Protein AF-A0A7S1SIZ0-F1 (afdb_monomer)

Sequence (116 aa):
VASVLQSCLRGAKLDMAALYAREGGAPIEQLSTALAARPVEELGAAEALQGVVWTDSMRRMYTLLERCWRHAEPALLVGQTGAGKTTVCQMAAMMRGQKLHIINCNQHTETSDFLG

Solvent-accessible surface area (backbone atoms only — not comparable to full-atom values): 7448 Å² total; per-residue (Å²): 108,71,70,55,57,44,64,76,39,77,90,57,87,80,56,62,66,61,56,32,51,70,63,37,51,61,52,53,60,46,39,55,51,45,59,72,70,57,67,82,90,57,40,74,66,42,60,71,52,76,75,64,78,85,44,72,71,51,27,44,50,41,52,52,52,51,49,29,55,78,68,75,42,91,80,84,92,84,77,67,86,89,72,48,67,71,57,45,52,53,50,55,25,52,63,68,74,45,88,77,85,84,81,88,81,54,98,82,62,52,77,67,78,73,68,123

Radius of gyration: 16.23 Å; Cα contacts (8 Å, |Δi|>4): 56; chains: 1; bounding box: 29×42×43 Å

Nearest PDB structures (foldseek):
  7xw1-assembly1_A  TM=3.250E-01  e=1.592E+00  Pseudomonas aeruginosa
  2ijc-assembly2_I  TM=3.282E-01  e=1.592E+00  Pseudomonas aeruginosa PAO1
  3anw-assembly1_A  TM=2.651E-01  e=9.481E+00  Thermococcus kodakarensis

Structure (mmCIF, N/CA/C/O backbone):
data_AF-A0A7S1SIZ0-F1
#
_entry.id   AF-A0A7S1SIZ0-F1
#
loop_
_atom_site.group_PDB
_atom_site.id
_atom_site.type_symbol
_atom_site.label_atom_id
_atom_site.label_alt_id
_atom_site.label_comp_id
_atom_site.label_asym_id
_atom_site.label_entity_id
_atom_site.label_seq_id
_atom_site.pdbx_PDB_ins_code
_atom_site.Cartn_x
_atom_site.Cartn_y
_atom_site.Cartn_z
_atom_site.occupancy
_atom_site.B_iso_or_equiv
_atom_site.auth_seq_id
_atom_site.auth_comp_id
_atom_site.auth_asym_id
_atom_site.auth_atom_id
_atom_site.pdbx_PDB_model_num
ATOM 1 N N . VAL A 1 1 ? 12.025 -11.397 -5.609 1.00 54.16 1 VAL A N 1
ATOM 2 C CA . VAL A 1 1 ? 10.596 -11.127 -5.932 1.00 54.16 1 VAL A CA 1
ATOM 3 C C . VAL A 1 1 ? 10.190 -11.672 -7.302 1.00 54.16 1 VAL A C 1
ATOM 5 O O . VAL A 1 1 ? 9.207 -12.392 -7.359 1.00 54.16 1 VAL A O 1
ATOM 8 N N . ALA A 1 2 ? 10.929 -11.396 -8.390 1.00 50.53 2 ALA A N 1
ATOM 9 C CA . ALA A 1 2 ? 10.642 -12.008 -9.701 1.00 50.53 2 ALA A CA 1
ATOM 10 C C . ALA A 1 2 ? 10.707 -13.550 -9.656 1.00 50.53 2 ALA A C 1
ATOM 12 O O . ALA A 1 2 ? 9.783 -14.215 -10.103 1.00 50.53 2 ALA A O 1
ATOM 13 N N . SER A 1 3 ? 11.720 -14.103 -8.980 1.00 55.12 3 SER A N 1
ATOM 14 C CA . SER A 1 3 ? 11.866 -15.546 -8.735 1.00 55.12 3 SER A CA 1
ATOM 15 C C . SER A 1 3 ? 10.709 -16.178 -7.950 1.00 55.12 3 SER A C 1
ATOM 17 O O . SER A 1 3 ? 10.348 -17.319 -8.204 1.00 55.12 3 SER A O 1
ATOM 19 N N . VAL A 1 4 ? 10.100 -15.439 -7.017 1.00 62.91 4 VAL A N 1
ATOM 20 C CA . VAL A 1 4 ? 8.987 -15.927 -6.185 1.00 62.91 4 VAL A CA 1
ATOM 21 C C . VAL A 1 4 ? 7.696 -15.978 -6.999 1.00 62.91 4 VAL A C 1
ATOM 23 O O . VAL A 1 4 ? 7.022 -17.000 -7.016 1.00 62.91 4 VAL A O 1
ATOM 26 N N . LEU A 1 5 ? 7.394 -14.913 -7.748 1.00 56.75 5 LEU A N 1
ATOM 27 C CA . LEU A 1 5 ? 6.221 -14.871 -8.627 1.00 56.75 5 LEU A CA 1
ATOM 28 C C . LEU A 1 5 ? 6.293 -15.939 -9.725 1.00 56.75 5 LEU A C 1
ATOM 30 O O . LEU A 1 5 ? 5.292 -16.572 -10.039 1.00 56.75 5 LEU A O 1
ATOM 34 N N . GLN A 1 6 ? 7.489 -16.183 -10.257 1.00 60.22 6 GLN A N 1
ATOM 35 C CA . GLN A 1 6 ? 7.720 -17.207 -11.273 1.00 60.22 6 GLN A CA 1
ATOM 36 C C . GLN A 1 6 ? 7.681 -18.637 -10.706 1.00 60.22 6 GLN A C 1
ATOM 38 O O . GLN A 1 6 ? 7.310 -19.563 -11.420 1.00 60.22 6 GLN A O 1
ATOM 43 N N . SER A 1 7 ? 7.997 -18.816 -9.417 1.00 60.47 7 SER A N 1
ATOM 44 C CA . SER A 1 7 ? 7.839 -20.092 -8.702 1.00 60.47 7 SER A CA 1
ATOM 45 C C . SER A 1 7 ? 6.363 -20.442 -8.467 1.00 60.47 7 SER A C 1
ATOM 47 O O . SER A 1 7 ? 5.956 -21.590 -8.656 1.00 60.47 7 SER A O 1
ATOM 49 N N . CYS A 1 8 ? 5.531 -19.448 -8.132 1.00 57.69 8 CYS A N 1
ATOM 50 C CA . CYS A 1 8 ? 4.086 -19.643 -7.976 1.00 57.69 8 CYS A CA 1
ATOM 51 C C . CYS A 1 8 ? 3.370 -19.887 -9.319 1.00 57.69 8 CYS A C 1
ATOM 53 O O . CYS A 1 8 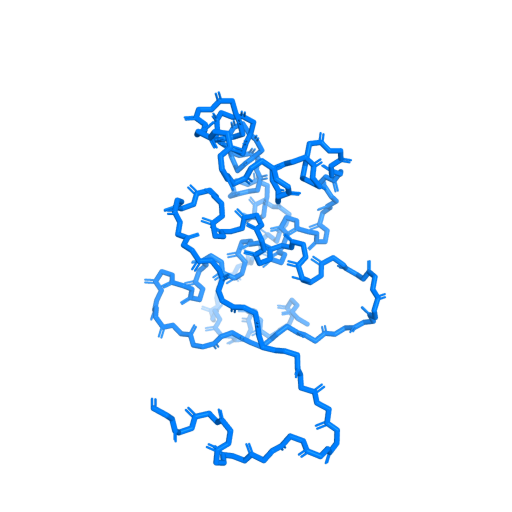? 2.374 -20.604 -9.364 1.00 57.69 8 CYS A O 1
ATOM 55 N N . LEU A 1 9 ? 3.882 -19.329 -10.421 1.00 58.44 9 LEU A N 1
ATOM 56 C CA . LEU A 1 9 ? 3.285 -19.392 -11.760 1.00 58.44 9 LEU A CA 1
ATOM 57 C C . LEU A 1 9 ? 4.073 -20.359 -12.664 1.00 58.44 9 LEU A C 1
ATOM 59 O O . LEU A 1 9 ? 4.751 -19.945 -13.607 1.00 58.44 9 LEU A O 1
ATOM 63 N N . ARG A 1 10 ? 4.011 -21.666 -12.362 1.00 47.16 10 ARG A N 1
ATOM 64 C CA . ARG A 1 10 ? 4.724 -22.717 -13.120 1.00 47.16 10 ARG A CA 1
ATOM 65 C C . ARG A 1 10 ? 4.398 -22.637 -14.620 1.00 47.16 10 ARG A C 1
ATOM 67 O O . ARG A 1 10 ? 3.261 -22.854 -15.020 1.00 47.16 10 ARG A O 1
ATOM 74 N N . GLY A 1 11 ? 5.411 -22.373 -15.448 1.00 54.59 11 GLY A N 1
ATOM 75 C CA . GLY A 1 11 ? 5.331 -22.441 -16.915 1.00 54.59 11 GLY A CA 1
ATOM 76 C C . GLY A 1 11 ? 5.062 -21.119 -17.644 1.00 54.59 11 GLY A C 1
ATOM 77 O O . GLY A 1 11 ? 5.215 -21.071 -18.863 1.00 54.59 11 GLY A O 1
ATOM 78 N N . ALA A 1 12 ? 4.740 -20.030 -16.940 1.00 54.69 12 ALA A N 1
ATOM 79 C CA . ALA A 1 12 ? 4.575 -18.716 -17.560 1.00 54.69 12 ALA A CA 1
ATOM 80 C C . ALA A 1 12 ? 5.903 -17.935 -17.551 1.00 54.69 12 ALA A C 1
ATOM 82 O O . ALA A 1 12 ? 6.490 -17.690 -16.495 1.00 54.69 12 ALA A O 1
ATOM 83 N N . LYS A 1 13 ? 6.389 -17.495 -18.722 1.00 56.72 13 LYS A N 1
ATOM 84 C CA . LYS A 1 13 ? 7.411 -16.435 -18.782 1.00 56.72 13 LYS A CA 1
ATOM 85 C C . LYS A 1 13 ? 6.733 -15.121 -18.387 1.00 56.72 13 LYS A C 1
ATOM 87 O O . LYS A 1 13 ? 6.044 -14.519 -19.205 1.00 56.72 13 LYS A O 1
ATOM 92 N N . LEU A 1 14 ? 6.887 -14.700 -17.131 1.00 60.25 14 LEU A N 1
ATOM 93 C CA . LEU A 1 14 ? 6.392 -13.400 -16.684 1.00 60.25 14 LEU A CA 1
ATOM 94 C C . LEU A 1 14 ? 7.295 -12.288 -17.206 1.00 60.25 14 LEU A C 1
ATOM 96 O O . LEU A 1 14 ? 8.390 -12.067 -16.689 1.00 60.25 14 LEU A O 1
ATOM 100 N N . ASP A 1 15 ? 6.799 -11.550 -18.191 1.00 70.88 15 ASP A N 1
ATOM 101 C CA . ASP A 1 15 ? 7.327 -10.229 -18.496 1.00 70.88 15 ASP A CA 1
ATOM 102 C C . ASP A 1 15 ? 6.770 -9.229 -17.477 1.00 70.88 15 ASP A C 1
ATOM 104 O O . ASP A 1 15 ? 5.632 -8.767 -17.560 1.00 70.88 15 ASP A O 1
ATOM 108 N N . MET A 1 16 ? 7.586 -8.935 -16.470 1.00 65.31 16 MET A N 1
ATOM 109 C CA . MET A 1 16 ? 7.231 -8.034 -15.375 1.00 65.31 16 MET A CA 1
ATOM 110 C C . MET A 1 16 ? 7.054 -6.594 -15.856 1.00 65.31 16 MET A C 1
ATOM 112 O O . MET A 1 16 ? 6.213 -5.878 -15.316 1.00 65.31 16 MET A O 1
ATOM 116 N N . ALA A 1 17 ? 7.815 -6.175 -16.871 1.00 67.12 17 ALA A N 1
ATOM 117 C CA . ALA A 1 17 ? 7.687 -4.839 -17.435 1.00 67.12 17 ALA A CA 1
ATOM 118 C C . ALA A 1 17 ? 6.346 -4.711 -18.164 1.00 67.12 17 ALA A C 1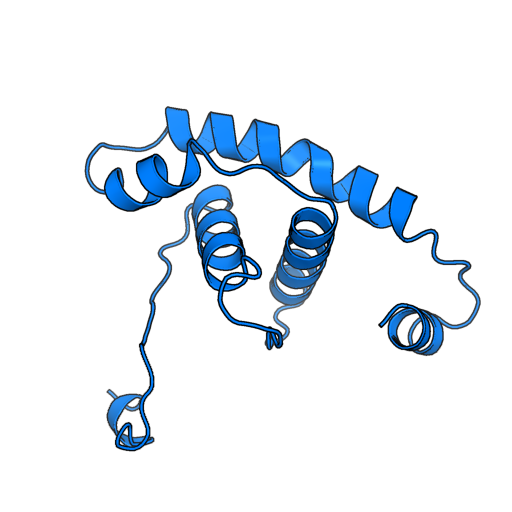
ATOM 120 O O . ALA A 1 17 ? 5.600 -3.771 -17.900 1.00 67.12 17 ALA A O 1
ATOM 121 N N . ALA A 1 18 ? 5.975 -5.699 -18.982 1.00 67.75 18 ALA A N 1
ATOM 122 C CA . ALA A 1 18 ? 4.675 -5.716 -19.652 1.00 67.75 18 ALA A CA 1
ATOM 123 C C . ALA A 1 18 ? 3.497 -5.846 -18.668 1.00 67.75 18 ALA A C 1
ATOM 125 O O . ALA A 1 18 ? 2.473 -5.181 -18.841 1.00 67.75 18 ALA A O 1
ATOM 126 N N . LEU A 1 19 ? 3.639 -6.666 -17.619 1.00 67.31 19 LEU A N 1
ATOM 127 C CA . LEU A 1 19 ? 2.616 -6.854 -16.587 1.00 67.31 19 LEU A CA 1
ATOM 128 C C . LEU A 1 19 ? 2.298 -5.538 -15.865 1.00 67.31 19 LEU A C 1
ATOM 130 O O . LEU A 1 19 ? 1.136 -5.152 -15.753 1.00 67.31 19 LEU A O 1
ATOM 134 N N . TYR A 1 20 ? 3.339 -4.841 -15.406 1.00 69.88 20 TYR A N 1
ATOM 135 C CA . TYR A 1 20 ? 3.187 -3.597 -14.656 1.00 69.88 20 TYR A CA 1
ATOM 136 C C . TYR A 1 20 ? 2.924 -2.385 -15.553 1.00 69.88 20 TYR A C 1
ATOM 138 O O . TYR A 1 20 ? 2.294 -1.435 -15.100 1.00 69.88 20 TYR A O 1
ATOM 146 N N . ALA A 1 21 ? 3.328 -2.407 -16.826 1.00 65.56 21 ALA A N 1
ATOM 147 C CA . ALA A 1 21 ? 2.985 -1.352 -17.779 1.00 65.56 21 ALA A CA 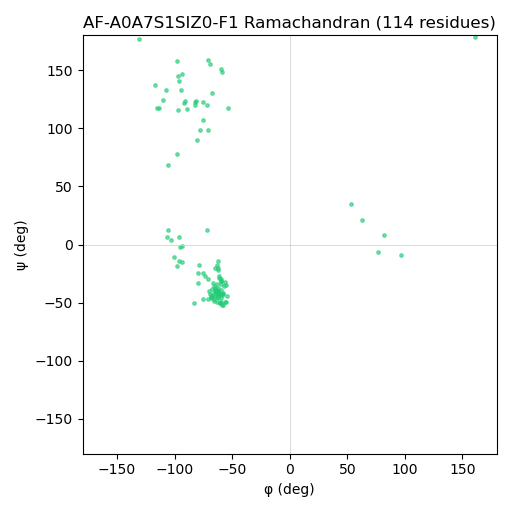1
ATOM 148 C C . ALA A 1 21 ? 1.490 -1.363 -18.139 1.00 65.56 21 ALA A C 1
ATOM 150 O O . ALA A 1 21 ? 0.866 -0.302 -18.169 1.00 65.56 21 ALA A O 1
ATOM 151 N N . ARG A 1 22 ? 0.892 -2.547 -18.358 1.00 58.00 22 ARG A N 1
ATOM 152 C CA . ARG A 1 22 ? -0.537 -2.670 -18.709 1.00 58.00 22 ARG A CA 1
ATOM 153 C C . ARG A 1 22 ? -1.468 -2.267 -17.569 1.00 58.00 22 ARG A C 1
ATOM 155 O O . ARG A 1 22 ? -2.493 -1.648 -17.826 1.00 58.00 22 ARG A O 1
ATOM 162 N N . GLU A 1 23 ? -1.116 -2.602 -16.329 1.00 58.59 23 GLU A N 1
ATOM 163 C CA . GLU A 1 23 ? -1.931 -2.262 -15.153 1.00 58.59 23 GLU A CA 1
ATOM 164 C C . GLU A 1 23 ? -1.514 -0.941 -14.487 1.00 58.59 23 GLU A C 1
ATOM 166 O O . GLU A 1 23 ? -2.278 -0.408 -13.694 1.00 58.59 23 GLU A O 1
ATOM 171 N N . GLY A 1 24 ? -0.333 -0.393 -14.795 1.00 53.59 24 GLY A N 1
ATOM 172 C CA . GLY A 1 24 ? 0.233 0.774 -14.109 1.00 53.59 24 GLY A CA 1
ATOM 173 C C . GLY A 1 24 ? 0.077 2.118 -14.825 1.00 53.59 24 GLY A C 1
ATOM 174 O O . GLY A 1 24 ? 0.380 3.139 -14.214 1.00 53.59 24 GLY A O 1
ATOM 175 N N . GLY A 1 25 ? -0.356 2.160 -16.092 1.00 58.00 25 GLY A N 1
ATOM 176 C CA . GLY A 1 25 ? -0.637 3.409 -16.828 1.00 58.00 25 GLY A CA 1
ATOM 177 C C . GLY A 1 25 ? -2.028 3.994 -16.552 1.00 58.00 25 GLY A C 1
ATOM 178 O O . GLY A 1 25 ? -2.144 5.156 -16.172 1.00 58.00 25 GLY A O 1
ATOM 179 N N . ALA A 1 26 ? -3.069 3.163 -16.664 1.00 62.06 26 ALA A N 1
ATOM 180 C CA . ALA A 1 26 ? -4.465 3.540 -16.409 1.00 62.06 26 ALA A CA 1
ATOM 181 C C . ALA A 1 26 ? -4.727 4.154 -15.011 1.00 62.06 26 ALA A C 1
ATOM 183 O O . ALA A 1 26 ? -5.531 5.084 -14.914 1.00 62.06 26 ALA A O 1
ATOM 184 N N . PRO A 1 27 ? -4.033 3.726 -13.937 1.00 65.19 27 PRO A N 1
ATOM 185 C CA . PRO A 1 27 ? -4.191 4.316 -12.617 1.00 65.19 27 PRO A CA 1
ATOM 186 C C . PRO A 1 27 ? -3.872 5.804 -12.511 1.00 65.19 27 PRO A C 1
ATOM 188 O O . PRO A 1 27 ? -4.468 6.474 -11.680 1.00 65.19 27 PRO A O 1
ATOM 191 N N . ILE A 1 28 ? -2.962 6.342 -13.331 1.00 64.56 28 ILE A N 1
ATOM 192 C CA . ILE A 1 28 ? -2.570 7.762 -13.267 1.00 64.56 28 ILE A CA 1
ATOM 193 C C . ILE A 1 28 ? -3.696 8.656 -13.778 1.00 64.56 28 ILE A C 1
ATOM 195 O O . ILE A 1 28 ? -4.054 9.638 -13.131 1.00 64.56 28 ILE A O 1
ATOM 199 N N . GLU A 1 29 ? -4.276 8.303 -14.923 1.00 68.94 29 GLU A N 1
ATOM 200 C CA . GLU A 1 29 ? -5.413 9.036 -15.484 1.00 68.94 29 GLU A CA 1
ATOM 201 C C . GLU A 1 29 ? -6.616 8.941 -14.545 1.00 68.94 29 GLU A C 1
ATOM 203 O O . GLU A 1 29 ? -7.246 9.951 -14.231 1.00 68.94 29 GLU A O 1
ATOM 208 N N . GLN A 1 30 ? -6.870 7.752 -13.997 1.00 71.62 30 GLN A N 1
ATOM 209 C CA . GLN A 1 30 ? -7.911 7.545 -12.995 1.00 71.62 30 GLN A CA 1
ATOM 210 C C . GLN A 1 30 ? -7.650 8.329 -11.708 1.00 71.62 30 GLN A C 1
ATOM 212 O O . GLN A 1 30 ? -8.590 8.888 -11.156 1.00 71.62 30 GLN A O 1
ATOM 217 N N . LEU A 1 31 ? -6.400 8.422 -11.246 1.00 71.69 31 LEU A N 1
ATOM 218 C CA . LEU A 1 31 ? -6.028 9.217 -10.079 1.00 71.69 31 LEU A CA 1
ATOM 219 C C . LEU A 1 31 ? -6.254 10.706 -10.352 1.00 71.69 31 LEU A C 1
ATOM 221 O O . LEU A 1 31 ? -6.889 11.363 -9.540 1.00 71.69 31 LEU A O 1
ATOM 225 N N . SER A 1 32 ? -5.810 11.232 -11.499 1.00 69.19 32 SER A N 1
ATOM 226 C CA . SER A 1 32 ? -6.061 12.633 -11.880 1.00 69.19 32 SER A CA 1
ATOM 227 C C . SER A 1 32 ? -7.557 12.950 -11.970 1.00 69.19 32 SER A C 1
ATOM 229 O O . SER A 1 32 ? -8.009 13.981 -11.477 1.00 69.19 32 SER A O 1
ATOM 231 N N . THR A 1 33 ? -8.343 12.012 -12.502 1.00 73.56 33 THR A N 1
ATOM 232 C CA . THR A 1 33 ? -9.803 12.122 -12.581 1.00 73.56 33 THR A CA 1
ATOM 233 C C . THR A 1 33 ? -10.439 12.066 -11.191 1.00 73.56 33 THR A C 1
ATOM 235 O O . THR A 1 33 ? -11.291 12.887 -10.867 1.00 73.56 33 THR A O 1
ATOM 238 N N . ALA A 1 34 ? -10.003 11.135 -10.339 1.00 70.88 34 ALA A N 1
ATOM 239 C CA . ALA A 1 34 ? -10.482 10.991 -8.968 1.00 70.88 34 ALA A CA 1
ATOM 240 C C . ALA A 1 34 ? -10.123 12.210 -8.102 1.00 70.88 34 ALA A C 1
ATOM 242 O O . ALA A 1 34 ? -10.940 12.646 -7.297 1.00 70.88 34 ALA A O 1
ATOM 243 N N . LEU A 1 35 ? -8.935 12.788 -8.302 1.00 70.06 35 LEU A N 1
ATOM 244 C CA . LEU A 1 35 ? -8.484 14.030 -7.671 1.00 70.06 35 LEU A CA 1
ATOM 245 C C . LEU A 1 35 ? -9.364 15.220 -8.072 1.00 70.06 35 LEU A C 1
ATOM 247 O O . LEU A 1 35 ? -9.695 16.038 -7.220 1.00 70.06 35 LEU A O 1
ATOM 251 N N . ALA A 1 36 ? -9.769 15.302 -9.341 1.00 69.62 36 ALA A N 1
ATOM 252 C CA . ALA A 1 36 ? -10.627 16.376 -9.843 1.00 69.62 36 ALA A CA 1
ATOM 253 C C . ALA A 1 36 ? -12.104 16.240 -9.421 1.00 69.62 36 ALA A C 1
ATOM 255 O O . ALA A 1 36 ? -12.825 17.233 -9.384 1.00 69.62 36 ALA A O 1
ATOM 256 N N . ALA A 1 37 ? -12.565 15.024 -9.115 1.00 68.44 37 ALA A N 1
ATOM 257 C CA . ALA A 1 37 ? -13.977 14.725 -8.872 1.00 68.44 37 ALA A CA 1
ATOM 258 C C . ALA A 1 37 ? -14.407 14.739 -7.389 1.00 68.44 37 ALA A C 1
ATOM 260 O O . ALA A 1 37 ? -15.582 14.487 -7.112 1.00 68.44 37 ALA A O 1
ATOM 261 N N . ARG A 1 38 ? -13.502 14.976 -6.422 1.00 63.31 38 ARG A N 1
ATOM 262 C CA . ARG A 1 38 ? -13.815 14.815 -4.986 1.00 63.31 38 ARG A CA 1
ATOM 263 C C . ARG A 1 38 ? -14.196 16.106 -4.241 1.00 63.31 38 ARG A C 1
ATOM 265 O O . ARG A 1 38 ? -13.648 17.168 -4.527 1.00 63.31 38 ARG A O 1
ATOM 272 N N . PRO A 1 39 ? -15.126 16.010 -3.263 1.00 55.69 39 PRO A N 1
ATOM 273 C CA . PRO A 1 39 ? -15.546 17.132 -2.427 1.00 55.69 39 PRO A CA 1
ATOM 274 C C . PRO A 1 39 ? -14.443 17.590 -1.457 1.00 55.69 39 PRO A C 1
ATOM 276 O O . PRO A 1 39 ? -13.560 16.825 -1.070 1.00 55.69 39 PRO A O 1
ATOM 279 N N . VAL A 1 40 ? -14.534 18.858 -1.050 1.00 53.53 40 VAL A N 1
ATOM 280 C CA . VAL A 1 40 ? -13.489 19.653 -0.372 1.00 53.53 40 VAL A CA 1
ATOM 281 C C . VAL A 1 40 ? -13.054 19.110 1.002 1.00 53.53 40 VAL A C 1
ATOM 283 O O . VAL A 1 40 ? -12.005 19.480 1.514 1.00 53.53 40 VAL A O 1
ATOM 286 N N . GLU A 1 41 ? -13.798 18.182 1.598 1.00 54.75 41 GLU A N 1
ATOM 287 C CA . GLU A 1 41 ? -13.516 17.645 2.940 1.00 54.75 41 GLU A CA 1
ATOM 288 C C . GLU A 1 41 ? -12.399 16.584 2.973 1.00 54.75 41 GLU A C 1
ATOM 290 O O . GLU A 1 41 ? -11.807 16.350 4.025 1.00 54.75 41 GLU A O 1
ATOM 295 N N . GLU A 1 42 ? -12.044 15.981 1.833 1.00 56.16 42 GLU A N 1
ATOM 296 C CA . GLU A 1 42 ? -10.927 15.021 1.717 1.00 56.16 42 GLU A CA 1
ATOM 297 C C . GLU A 1 42 ? -9.690 15.609 1.007 1.00 56.16 42 GLU A C 1
ATOM 299 O O . GLU A 1 42 ? -8.753 14.881 0.653 1.00 56.16 42 GLU A O 1
ATOM 304 N N . LEU A 1 43 ? -9.659 16.934 0.814 1.00 55.66 43 LEU A N 1
ATOM 305 C CA . LEU A 1 43 ? -8.643 17.616 0.007 1.00 55.66 43 LEU A CA 1
ATOM 306 C C . LEU A 1 43 ? -7.210 17.412 0.521 1.00 55.66 43 LEU A C 1
ATOM 308 O O . LEU A 1 43 ? -6.296 17.308 -0.285 1.00 55.66 43 LEU A O 1
ATOM 31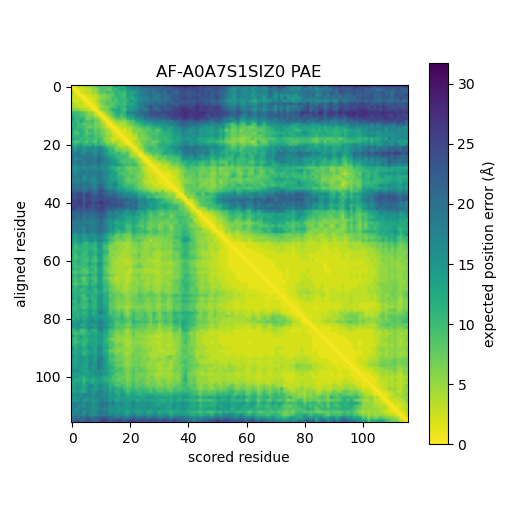2 N N . GLY A 1 44 ? -6.994 17.262 1.831 1.00 62.56 44 GLY A N 1
ATOM 313 C CA . GLY A 1 44 ? -5.635 17.150 2.383 1.00 62.56 44 GLY A CA 1
ATOM 314 C C . GLY A 1 44 ? -4.860 15.913 1.900 1.00 62.56 44 GLY A C 1
ATOM 315 O O . GLY A 1 44 ? -3.648 15.972 1.695 1.00 62.56 44 GLY A O 1
ATOM 316 N N . ALA A 1 45 ? -5.545 14.788 1.666 1.00 63.09 45 ALA A N 1
ATOM 317 C CA . ALA A 1 45 ? -4.919 13.603 1.071 1.00 63.09 45 ALA A CA 1
ATOM 318 C C . ALA A 1 45 ? -4.785 13.739 -0.454 1.00 63.09 45 ALA A C 1
ATOM 320 O O . ALA A 1 45 ? -3.815 13.253 -1.034 1.00 63.09 45 ALA A O 1
ATOM 321 N N . ALA A 1 46 ? -5.742 14.418 -1.091 1.00 64.75 46 ALA A N 1
ATOM 322 C CA . ALA A 1 46 ? -5.728 14.710 -2.517 1.00 64.75 46 ALA A CA 1
ATOM 323 C C . ALA A 1 46 ? -4.537 15.607 -2.901 1.00 64.75 46 ALA A C 1
ATOM 325 O O . ALA A 1 46 ? -3.767 15.267 -3.796 1.00 64.75 46 ALA A O 1
ATOM 326 N N . GLU A 1 47 ? -4.330 16.705 -2.178 1.00 67.94 47 GLU A N 1
ATOM 327 C CA . GLU A 1 47 ? -3.225 17.653 -2.365 1.00 67.94 47 GLU A CA 1
ATOM 328 C C . GLU A 1 47 ? -1.861 16.971 -2.228 1.00 67.94 47 GLU A C 1
ATOM 330 O O . GLU A 1 47 ? -0.978 17.166 -3.064 1.00 67.94 47 GLU A O 1
ATOM 335 N N . ALA A 1 48 ? -1.706 16.087 -1.236 1.00 67.56 48 ALA A N 1
ATOM 336 C CA . ALA A 1 48 ? -0.482 15.310 -1.048 1.00 67.56 48 ALA A CA 1
ATOM 337 C C . ALA A 1 48 ? -0.170 14.370 -2.232 1.00 67.56 48 ALA A C 1
ATOM 339 O O . ALA A 1 48 ? 0.982 13.975 -2.421 1.00 67.56 48 ALA A O 1
ATOM 340 N N . LEU A 1 49 ? -1.180 14.013 -3.033 1.00 73.62 49 LEU A N 1
ATOM 341 C CA . LEU A 1 49 ? -1.055 13.118 -4.183 1.00 73.62 49 LEU A CA 1
ATOM 342 C C . LEU A 1 49 ? -0.936 13.852 -5.530 1.00 73.62 49 LEU A C 1
ATOM 344 O O . LEU A 1 49 ? -0.426 13.255 -6.480 1.00 73.62 49 LEU A O 1
ATOM 348 N N . GLN A 1 50 ? -1.318 15.134 -5.620 1.00 69.50 50 GLN A N 1
ATOM 349 C CA . GLN A 1 50 ? -1.254 15.933 -6.860 1.00 69.50 50 GLN A CA 1
ATOM 350 C C . GLN A 1 50 ? 0.172 16.116 -7.416 1.00 69.50 50 GLN A C 1
ATOM 352 O O . GLN A 1 50 ? 0.333 16.387 -8.603 1.00 69.50 50 GLN A O 1
ATOM 357 N N . GLY A 1 51 ? 1.208 15.933 -6.592 1.00 71.81 51 GLY A N 1
ATOM 358 C CA . GLY A 1 51 ? 2.617 16.044 -6.994 1.00 71.81 51 GLY A CA 1
ATOM 359 C C . GLY A 1 51 ? 3.372 14.718 -7.109 1.00 71.81 51 GLY A C 1
ATOM 360 O O . GLY A 1 51 ? 4.594 14.729 -7.266 1.00 71.81 51 GLY A O 1
ATOM 361 N N . VAL A 1 52 ? 2.705 13.566 -6.974 1.00 76.25 52 VAL A N 1
ATOM 362 C CA . VAL A 1 52 ? 3.429 12.292 -6.878 1.00 76.25 52 VAL A CA 1
ATOM 363 C C . VAL A 1 52 ? 3.848 11.764 -8.248 1.00 76.25 52 VAL A C 1
ATOM 365 O O . VAL A 1 52 ? 3.027 11.485 -9.119 1.00 76.25 52 VAL A O 1
ATOM 368 N N . VAL A 1 53 ? 5.154 11.538 -8.407 1.00 78.44 53 VAL A N 1
ATOM 369 C CA . VAL A 1 53 ? 5.735 10.903 -9.594 1.00 78.44 53 VAL A CA 1
ATOM 370 C C . VAL A 1 53 ? 5.627 9.380 -9.495 1.00 78.44 53 VAL A C 1
ATOM 372 O O . VAL A 1 53 ? 6.168 8.751 -8.585 1.00 78.44 53 VAL A O 1
ATOM 375 N N . TRP A 1 54 ? 4.977 8.770 -10.485 1.00 76.75 54 TRP A N 1
ATOM 376 C CA . TRP A 1 54 ? 4.813 7.320 -10.581 1.00 76.75 54 TRP A CA 1
ATOM 377 C C . TRP A 1 54 ? 6.065 6.646 -11.140 1.00 76.75 54 TRP A C 1
ATOM 379 O O . TRP A 1 54 ? 6.208 6.447 -12.350 1.00 76.75 54 TRP A O 1
ATOM 389 N N . THR A 1 55 ? 6.963 6.264 -10.237 1.00 83.19 55 THR A N 1
ATOM 390 C CA . THR A 1 55 ? 8.130 5.436 -10.568 1.00 83.19 55 THR A CA 1
ATOM 391 C C . THR A 1 55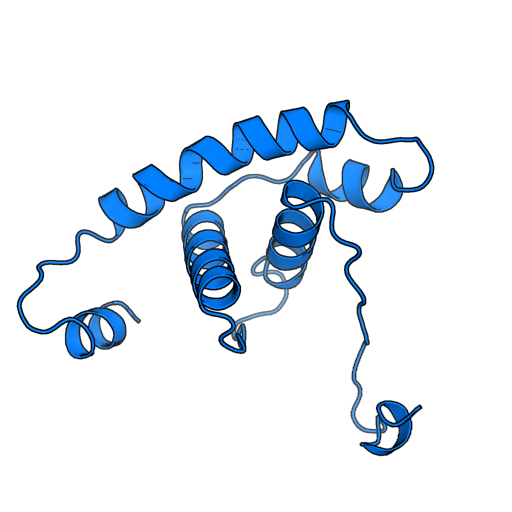 ? 7.719 3.996 -10.890 1.00 83.19 55 THR A C 1
ATOM 393 O O . THR A 1 55 ? 6.671 3.520 -10.444 1.00 83.19 55 THR A O 1
ATOM 396 N N . ASP A 1 56 ? 8.568 3.258 -11.605 1.00 80.19 56 ASP A N 1
ATOM 397 C CA . ASP A 1 56 ? 8.326 1.838 -11.914 1.00 80.19 56 ASP A CA 1
ATOM 398 C C . ASP A 1 56 ? 8.143 0.986 -10.651 1.00 80.19 56 ASP A C 1
ATOM 400 O O . ASP A 1 56 ? 7.301 0.086 -10.600 1.00 80.19 56 ASP A O 1
ATOM 404 N N . SER A 1 57 ? 8.880 1.317 -9.590 1.00 83.00 57 SER A N 1
ATOM 405 C CA . SER A 1 57 ? 8.739 0.691 -8.275 1.00 83.00 57 SER A CA 1
ATOM 406 C C . SER A 1 57 ? 7.348 0.914 -7.678 1.00 83.00 57 SER A C 1
ATOM 408 O O . SER A 1 57 ? 6.760 -0.018 -7.127 1.00 83.00 57 SER A O 1
ATOM 410 N N . MET A 1 58 ? 6.800 2.125 -7.815 1.00 82.88 58 MET A N 1
ATOM 411 C CA . MET A 1 58 ? 5.453 2.465 -7.350 1.00 82.88 58 MET A CA 1
ATOM 412 C C . MET A 1 58 ? 4.376 1.759 -8.171 1.00 82.88 58 MET A C 1
ATOM 414 O O . MET A 1 58 ? 3.474 1.169 -7.582 1.00 82.88 58 MET A O 1
ATOM 418 N N . ARG A 1 59 ? 4.513 1.734 -9.506 1.00 81.56 59 ARG A N 1
ATOM 419 C CA . ARG A 1 59 ? 3.601 1.000 -10.407 1.00 81.56 59 ARG A CA 1
ATOM 420 C C . ARG A 1 59 ? 3.522 -0.468 -10.018 1.00 81.56 59 ARG A C 1
ATOM 422 O O . ARG A 1 59 ? 2.441 -0.999 -9.793 1.00 81.56 59 ARG A O 1
ATOM 429 N N . ARG A 1 60 ? 4.682 -1.099 -9.833 1.00 84.75 60 ARG A N 1
ATOM 430 C CA . ARG A 1 60 ? 4.779 -2.480 -9.359 1.00 84.75 60 ARG A CA 1
ATOM 431 C C . ARG A 1 60 ? 4.075 -2.692 -8.019 1.00 84.75 60 ARG A C 1
ATOM 433 O O . ARG A 1 60 ? 3.341 -3.666 -7.868 1.00 84.75 60 ARG A O 1
ATOM 440 N N . MET A 1 61 ? 4.347 -1.833 -7.039 1.00 87.06 61 MET A N 1
ATOM 441 C CA . MET A 1 61 ? 3.792 -1.969 -5.691 1.00 87.06 61 MET A CA 1
ATOM 442 C C . MET A 1 61 ? 2.270 -1.806 -5.702 1.00 87.06 61 MET A C 1
ATOM 444 O O . MET A 1 61 ? 1.574 -2.624 -5.108 1.00 87.06 61 MET A O 1
ATOM 448 N N . TYR A 1 62 ? 1.772 -0.811 -6.441 1.00 86.69 62 TYR A N 1
ATOM 449 C CA . TYR A 1 62 ? 0.348 -0.574 -6.646 1.00 86.69 62 TYR A CA 1
ATOM 450 C C . TYR A 1 62 ? -0.328 -1.791 -7.278 1.00 86.69 62 TYR A C 1
ATOM 452 O O . TYR A 1 62 ? -1.287 -2.306 -6.718 1.00 86.69 62 TYR A O 1
ATOM 460 N N . THR A 1 63 ? 0.203 -2.305 -8.392 1.00 84.94 63 THR A N 1
ATOM 461 C CA . THR A 1 63 ? -0.370 -3.472 -9.078 1.00 84.94 63 THR A CA 1
ATOM 462 C C . THR A 1 63 ? -0.454 -4.697 -8.168 1.00 84.94 63 THR A C 1
ATOM 464 O O . THR A 1 63 ? -1.447 -5.417 -8.185 1.00 84.94 63 THR A O 1
ATOM 467 N N . LEU A 1 64 ? 0.577 -4.954 -7.359 1.00 87.19 64 LEU A N 1
ATOM 468 C CA . LEU A 1 64 ? 0.557 -6.079 -6.423 1.00 87.19 64 LEU A CA 1
ATOM 469 C C . LEU A 1 64 ? -0.472 -5.872 -5.307 1.00 87.19 64 LEU A C 1
ATOM 471 O O . LEU A 1 64 ? -1.227 -6.793 -5.008 1.00 87.19 64 LEU A O 1
ATOM 475 N N . LEU A 1 65 ? -0.532 -4.669 -4.733 1.00 89.00 65 LEU A N 1
ATOM 476 C CA . LEU A 1 65 ? -1.510 -4.324 -3.701 1.00 89.00 65 LEU A CA 1
ATOM 477 C C . LEU A 1 65 ? -2.948 -4.454 -4.223 1.00 89.00 65 LEU A C 1
ATOM 479 O O . LEU A 1 65 ? -3.816 -4.998 -3.546 1.00 89.00 65 LEU A O 1
ATOM 483 N N . GLU A 1 66 ? -3.181 -3.987 -5.445 1.00 86.06 66 GLU A N 1
ATOM 484 C CA . GLU A 1 66 ? -4.472 -4.024 -6.122 1.00 86.06 66 GLU A CA 1
ATOM 485 C C . GLU A 1 66 ? -4.939 -5.464 -6.378 1.00 86.06 66 GLU A C 1
ATOM 487 O O . GLU A 1 66 ? -6.100 -5.789 -6.124 1.00 86.06 66 GLU A O 1
ATOM 492 N N . ARG A 1 67 ? -4.021 -6.360 -6.755 1.00 85.44 67 ARG A N 1
ATOM 493 C CA . ARG A 1 67 ? -4.308 -7.795 -6.881 1.00 85.44 67 ARG A CA 1
ATOM 494 C C . ARG A 1 67 ? -4.634 -8.449 -5.549 1.00 85.44 67 ARG A C 1
ATOM 496 O O . ARG A 1 67 ? -5.647 -9.138 -5.473 1.00 85.44 67 ARG A O 1
ATOM 503 N N . CYS A 1 68 ? -3.825 -8.222 -4.512 1.00 89.31 68 CYS A N 1
ATOM 504 C CA . CYS A 1 68 ? -4.124 -8.740 -3.174 1.00 89.31 68 CYS A CA 1
ATOM 505 C C . CYS A 1 68 ? -5.524 -8.297 -2.739 1.00 89.31 68 CYS A C 1
ATOM 507 O O . CYS A 1 68 ? -6.336 -9.116 -2.322 1.00 89.31 68 CYS A O 1
ATOM 509 N N . TRP A 1 69 ? -5.857 -7.023 -2.963 1.00 87.75 69 TRP A N 1
ATOM 510 C CA . TRP A 1 69 ? -7.191 -6.508 -2.691 1.00 87.75 69 TRP A CA 1
ATOM 511 C C . TRP A 1 69 ? -8.290 -7.225 -3.496 1.00 87.75 69 TRP A C 1
ATOM 513 O O . TRP A 1 69 ? -9.285 -7.653 -2.910 1.00 87.75 69 TRP A O 1
ATOM 523 N N . ARG A 1 70 ? -8.136 -7.387 -4.822 1.00 86.81 70 ARG A N 1
ATOM 524 C CA . ARG A 1 70 ? -9.112 -8.102 -5.679 1.00 86.81 70 ARG A CA 1
ATOM 525 C C . ARG A 1 70 ? -9.375 -9.535 -5.208 1.00 86.81 70 ARG A C 1
ATOM 527 O O . ARG A 1 70 ? -10.485 -10.029 -5.384 1.00 86.81 70 ARG A O 1
ATOM 534 N N . HIS A 1 71 ? -8.369 -10.181 -4.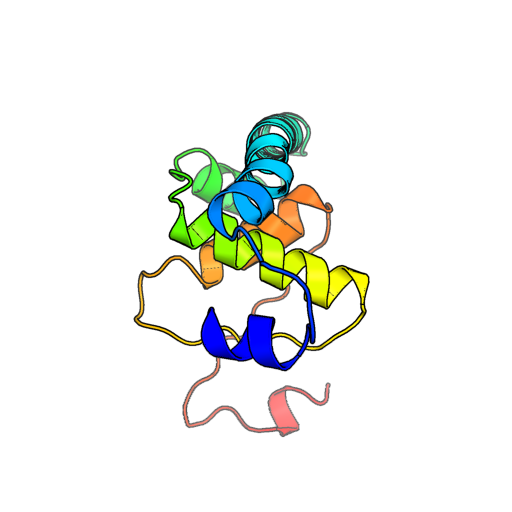629 1.00 90.06 71 HIS A N 1
ATOM 535 C CA . HIS A 1 71 ? -8.449 -11.553 -4.129 1.00 90.06 71 HIS A CA 1
ATOM 536 C C . HIS A 1 71 ? -8.754 -11.649 -2.628 1.00 90.06 71 HIS A C 1
ATOM 538 O O . HIS A 1 71 ? -8.763 -12.752 -2.090 1.00 90.06 71 HIS A O 1
ATOM 544 N N . ALA A 1 72 ? -9.036 -10.524 -1.960 1.00 91.44 72 ALA A N 1
ATOM 545 C CA . ALA A 1 72 ? -9.234 -10.455 -0.511 1.00 91.44 72 ALA A CA 1
ATOM 546 C C . ALA A 1 72 ? -8.065 -11.069 0.293 1.00 91.44 72 ALA A C 1
ATOM 548 O O . ALA A 1 72 ? -8.257 -11.655 1.358 1.00 91.44 72 ALA A O 1
ATOM 549 N N . GLU A 1 73 ? -6.843 -10.921 -0.218 1.00 92.75 73 GLU A N 1
ATOM 550 C CA . GLU A 1 73 ? -5.615 -11.387 0.418 1.00 92.75 73 GLU A CA 1
ATOM 551 C C . GLU A 1 73 ? -4.972 -10.264 1.251 1.00 92.75 73 GLU A C 1
ATOM 553 O O . GLU A 1 73 ? -4.814 -9.139 0.759 1.00 92.75 73 GLU A O 1
ATOM 558 N N . PRO A 1 74 ? -4.550 -10.535 2.500 1.00 89.75 74 PRO A N 1
ATOM 559 C CA . PRO A 1 74 ? -3.835 -9.555 3.307 1.00 89.75 74 PRO A CA 1
ATOM 560 C C . PRO A 1 74 ? -2.453 -9.260 2.708 1.00 89.75 74 PRO A C 1
ATOM 562 O O . PRO A 1 74 ? -1.673 -10.169 2.421 1.00 89.75 74 PRO A O 1
ATOM 565 N N . ALA A 1 75 ? -2.126 -7.976 2.551 1.00 91.50 75 ALA A N 1
ATOM 566 C CA . ALA A 1 75 ? -0.860 -7.525 1.980 1.00 91.50 75 ALA A CA 1
ATOM 567 C C . ALA A 1 75 ? 0.066 -6.926 3.050 1.00 91.50 75 ALA A C 1
ATOM 569 O O . ALA A 1 75 ? -0.342 -6.063 3.826 1.00 91.50 75 ALA A O 1
ATOM 570 N N . LEU A 1 76 ? 1.341 -7.330 3.040 1.00 93.06 76 LEU A N 1
ATOM 571 C CA . LEU A 1 76 ? 2.400 -6.746 3.867 1.00 93.06 76 LEU A CA 1
ATOM 572 C C . LEU A 1 76 ? 3.448 -6.071 2.974 1.00 93.06 76 LEU A C 1
ATOM 574 O O . LEU A 1 76 ? 4.125 -6.728 2.181 1.00 93.06 76 LEU A O 1
ATOM 578 N N . LEU A 1 77 ? 3.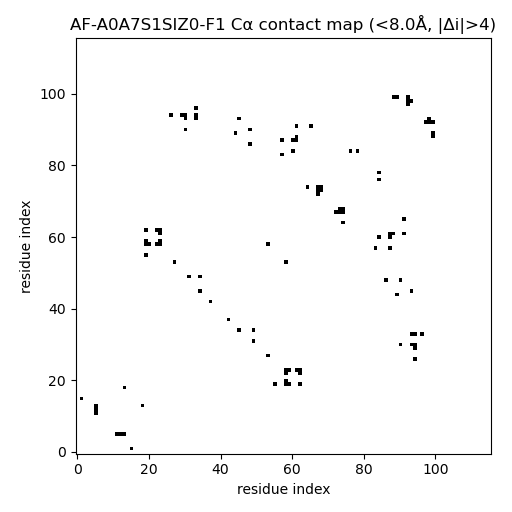609 -4.754 3.120 1.00 90.62 77 LEU A N 1
ATOM 579 C CA . LEU A 1 77 ? 4.593 -3.974 2.367 1.00 90.62 77 LEU A CA 1
ATOM 580 C C . LEU A 1 77 ? 5.870 -3.776 3.197 1.00 90.62 77 LEU A C 1
ATOM 582 O O . LEU A 1 77 ? 5.856 -3.082 4.211 1.00 90.62 77 LEU A O 1
ATOM 586 N N . VAL A 1 78 ? 6.997 -4.326 2.735 1.00 91.31 78 VAL A N 1
ATOM 587 C CA . VAL A 1 78 ? 8.302 -4.245 3.422 1.00 91.31 78 VAL A CA 1
ATOM 588 C C . VAL A 1 78 ? 9.319 -3.484 2.568 1.00 91.31 78 VAL A C 1
ATOM 590 O O . VAL A 1 78 ? 9.402 -3.681 1.358 1.00 91.31 78 VAL A O 1
ATOM 593 N N . GLY A 1 79 ? 10.101 -2.599 3.190 1.00 89.75 79 GLY A N 1
ATOM 594 C CA . GLY A 1 79 ? 11.182 -1.846 2.539 1.00 89.75 79 GLY A CA 1
ATOM 595 C C . GLY A 1 79 ? 11.592 -0.607 3.338 1.00 89.75 79 GLY A C 1
ATOM 596 O O . GLY A 1 79 ? 10.958 -0.295 4.346 1.00 89.75 79 GLY A O 1
ATOM 597 N N . GLN A 1 80 ? 12.585 0.149 2.863 1.00 91.31 80 GLN A N 1
ATOM 598 C CA . GLN A 1 80 ? 13.071 1.373 3.525 1.00 91.31 80 GLN A CA 1
ATOM 599 C C . GLN A 1 80 ? 11.983 2.451 3.677 1.00 91.31 80 GLN A C 1
ATOM 601 O O . GLN A 1 80 ? 11.042 2.527 2.877 1.00 91.31 80 GLN A O 1
ATOM 606 N N . THR A 1 81 ? 12.079 3.288 4.711 1.00 88.31 81 THR A N 1
ATOM 607 C CA . THR A 1 81 ? 11.241 4.491 4.846 1.00 88.31 81 THR A CA 1
ATOM 608 C C . THR A 1 81 ? 11.449 5.413 3.639 1.00 88.31 81 THR A C 1
ATOM 610 O O . THR A 1 81 ? 12.490 5.381 2.992 1.00 88.31 81 THR A O 1
ATOM 613 N N . GLY A 1 82 ? 10.413 6.157 3.247 1.00 83.69 82 GLY A N 1
ATOM 614 C CA . GLY A 1 82 ? 10.461 6.990 2.036 1.00 83.69 82 GLY A CA 1
ATOM 615 C C . GLY A 1 82 ? 10.322 6.237 0.703 1.00 83.69 82 GLY A C 1
ATOM 616 O O . GLY A 1 82 ? 10.126 6.874 -0.322 1.00 83.69 82 GLY A O 1
ATOM 617 N N . ALA A 1 83 ? 10.298 4.897 0.685 1.00 85.50 83 ALA A N 1
ATOM 618 C CA . ALA A 1 83 ? 10.101 4.109 -0.545 1.00 85.50 83 ALA A CA 1
ATOM 619 C C . ALA A 1 83 ? 8.662 4.141 -1.121 1.00 85.50 83 ALA A C 1
ATOM 621 O O . ALA A 1 83 ? 8.314 3.309 -1.955 1.00 85.50 83 ALA A O 1
ATOM 622 N N . GLY A 1 84 ? 7.793 5.039 -0.642 1.00 87.25 84 GLY A N 1
ATOM 623 C CA . GLY A 1 84 ? 6.450 5.230 -1.202 1.00 87.25 84 GLY A CA 1
ATOM 624 C C . GLY A 1 84 ? 5.358 4.257 -0.740 1.00 87.25 84 GLY A C 1
ATOM 625 O O . GLY A 1 84 ? 4.258 4.301 -1.279 1.00 87.25 84 GLY A O 1
ATOM 626 N N . LYS A 1 85 ? 5.620 3.398 0.258 1.00 92.19 85 LYS A N 1
ATOM 627 C CA . LYS A 1 85 ? 4.653 2.391 0.753 1.00 92.19 85 LYS A CA 1
ATOM 628 C C . LYS A 1 85 ? 3.342 3.011 1.246 1.00 92.19 85 LYS A C 1
ATOM 630 O O . LYS A 1 85 ? 2.274 2.628 0.794 1.00 92.19 85 LYS A O 1
ATOM 635 N N . THR A 1 86 ? 3.418 3.995 2.140 1.00 90.62 86 THR A N 1
ATOM 636 C CA . THR A 1 86 ? 2.226 4.681 2.665 1.00 90.62 86 THR A CA 1
ATOM 637 C C . THR A 1 86 ? 1.485 5.426 1.559 1.00 90.62 86 THR A C 1
ATOM 639 O O . THR A 1 86 ? 0.262 5.360 1.475 1.00 90.62 86 THR A O 1
ATOM 642 N N . THR A 1 87 ? 2.236 6.071 0.665 1.00 88.81 87 THR A N 1
ATOM 643 C CA . THR A 1 87 ? 1.690 6.830 -0.461 1.00 88.81 87 THR A CA 1
ATOM 644 C C . THR A 1 87 ? 0.908 5.932 -1.419 1.00 88.81 87 THR A C 1
ATOM 646 O O . THR A 1 87 ? -0.177 6.305 -1.852 1.00 88.81 87 THR A O 1
ATOM 649 N N . VAL A 1 88 ? 1.395 4.718 -1.712 1.00 88.44 88 VAL A N 1
ATOM 650 C CA . VAL A 1 88 ? 0.680 3.783 -2.597 1.00 88.44 88 VAL A CA 1
ATOM 651 C C . VAL A 1 88 ? -0.641 3.307 -1.984 1.00 88.44 88 VAL A C 1
ATOM 653 O O . VAL A 1 88 ? -1.627 3.169 -2.704 1.00 88.44 88 VAL A O 1
ATOM 656 N N . CYS A 1 89 ? -0.697 3.113 -0.660 1.00 89.81 89 CYS A N 1
ATOM 657 C CA . CYS A 1 89 ? -1.938 2.768 0.038 1.00 89.81 89 CYS A CA 1
ATOM 658 C C . CYS A 1 89 ? -2.959 3.911 -0.032 1.00 89.81 89 CYS A C 1
ATOM 660 O O . CYS A 1 89 ? -4.140 3.667 -0.275 1.00 89.81 89 CYS A O 1
ATOM 662 N N . GLN A 1 90 ? -2.503 5.156 0.138 1.00 88.12 90 GLN A N 1
ATOM 663 C CA . GLN A 1 90 ? -3.345 6.349 0.003 1.00 88.12 90 GLN A CA 1
ATOM 664 C C . GLN A 1 90 ? -3.905 6.479 -1.417 1.00 88.12 90 GLN A C 1
ATOM 666 O O . GLN A 1 90 ? -5.109 6.663 -1.581 1.00 88.12 90 GLN A O 1
ATOM 671 N N . MET A 1 91 ? -3.068 6.292 -2.443 1.00 83.94 91 MET A N 1
ATOM 672 C CA . MET A 1 91 ? -3.522 6.278 -3.838 1.00 83.94 91 MET A CA 1
ATOM 673 C C . MET A 1 91 ? -4.550 5.176 -4.100 1.00 83.94 91 MET A C 1
ATOM 675 O O . MET A 1 91 ? -5.578 5.432 -4.721 1.00 83.94 91 MET A O 1
ATOM 679 N N . ALA A 1 92 ? -4.294 3.952 -3.629 1.00 85.25 92 ALA A N 1
ATOM 680 C CA . ALA A 1 92 ? -5.197 2.823 -3.835 1.00 85.25 92 ALA A CA 1
ATOM 681 C C . ALA A 1 92 ? -6.571 3.062 -3.201 1.00 85.25 92 ALA A C 1
ATOM 683 O O . ALA A 1 92 ? -7.588 2.817 -3.848 1.00 85.25 92 ALA A O 1
ATOM 684 N N . ALA A 1 93 ? -6.614 3.593 -1.978 1.00 86.62 93 ALA A N 1
ATOM 685 C CA . ALA A 1 93 ? -7.865 3.970 -1.332 1.00 86.62 93 ALA A CA 1
ATOM 686 C C . ALA A 1 93 ? -8.586 5.085 -2.105 1.00 86.62 93 ALA A C 1
ATOM 688 O O . ALA A 1 93 ? -9.779 4.964 -2.388 1.00 86.62 93 ALA A O 1
ATOM 689 N N . MET A 1 94 ? -7.845 6.115 -2.529 1.00 79.94 94 MET A N 1
ATOM 690 C CA . MET A 1 94 ? -8.389 7.249 -3.273 1.00 79.94 94 MET A CA 1
ATOM 691 C C . MET A 1 94 ? -9.023 6.832 -4.601 1.00 79.94 94 MET A C 1
ATOM 693 O O . MET A 1 94 ? -10.171 7.175 -4.873 1.00 79.94 94 MET A O 1
ATOM 697 N N . MET A 1 95 ? -8.311 6.050 -5.411 1.00 78.31 95 MET A N 1
ATOM 698 C CA . MET A 1 95 ? -8.811 5.578 -6.704 1.00 78.31 95 MET A CA 1
ATOM 699 C C . MET A 1 95 ? -10.063 4.708 -6.583 1.00 78.31 95 MET A C 1
ATOM 701 O O . MET A 1 95 ? -10.861 4.626 -7.512 1.00 78.31 95 MET A O 1
ATOM 705 N N . ARG A 1 96 ? -10.233 4.039 -5.441 1.00 79.75 96 ARG A N 1
ATOM 706 C CA . ARG A 1 96 ? -11.387 3.180 -5.156 1.00 79.75 96 ARG A CA 1
ATOM 707 C C . ARG A 1 96 ? -12.500 3.926 -4.423 1.00 79.75 96 ARG A C 1
ATOM 709 O O . ARG A 1 96 ? -13.526 3.331 -4.106 1.00 79.75 96 ARG A O 1
ATOM 716 N N . GLY A 1 97 ? -12.289 5.206 -4.118 1.00 80.25 97 GLY A N 1
ATOM 717 C CA . GLY A 1 97 ? -13.198 6.018 -3.326 1.00 80.25 97 GLY A CA 1
ATOM 718 C C . GLY A 1 97 ? -13.386 5.523 -1.888 1.00 80.25 97 GLY A C 1
ATOM 719 O O . GLY A 1 97 ? -14.385 5.868 -1.259 1.00 80.25 97 GLY A O 1
ATOM 720 N N . GLN A 1 98 ? -12.454 4.726 -1.363 1.00 84.31 98 GLN A N 1
ATOM 721 C CA . GLN A 1 98 ? -12.537 4.126 -0.033 1.00 84.31 98 GLN A CA 1
ATOM 722 C C . GLN A 1 98 ? -11.840 4.997 1.014 1.00 84.31 98 GLN A C 1
ATOM 724 O O . GLN A 1 98 ? -10.816 5.623 0.744 1.00 84.31 98 GLN A O 1
ATOM 729 N N . LYS A 1 99 ? -12.366 4.991 2.241 1.00 85.62 99 LYS A N 1
ATOM 730 C CA . LYS A 1 99 ? -11.715 5.632 3.384 1.00 85.62 99 LYS A CA 1
ATOM 731 C C . LYS A 1 99 ? -10.544 4.772 3.861 1.00 85.62 99 LYS A C 1
ATOM 733 O O . LYS A 1 99 ? -10.730 3.607 4.209 1.00 85.62 99 LYS A O 1
ATOM 738 N N . LEU A 1 100 ? -9.344 5.348 3.892 1.00 87.50 100 LEU A N 1
ATOM 739 C CA . LEU A 1 100 ? -8.161 4.696 4.450 1.00 87.50 100 LEU A CA 1
ATOM 740 C C . LEU A 1 100 ? -8.048 5.009 5.942 1.00 87.50 100 LEU A C 1
ATOM 742 O O . LEU A 1 100 ? -7.838 6.157 6.326 1.00 87.50 100 LEU A O 1
ATOM 746 N N . HIS A 1 101 ? -8.142 3.979 6.776 1.00 89.25 101 HIS A N 1
ATOM 747 C CA . HIS A 1 101 ? -7.864 4.088 8.203 1.00 89.25 101 HIS A CA 1
ATOM 748 C C . HIS A 1 101 ? -6.393 3.762 8.454 1.00 89.25 101 HIS A C 1
ATOM 750 O O . HIS A 1 101 ? -5.921 2.685 8.094 1.00 89.25 101 HIS A O 1
ATOM 756 N N . ILE A 1 102 ? -5.665 4.710 9.041 1.00 87.56 102 ILE A N 1
ATOM 757 C CA . ILE A 1 102 ? -4.244 4.562 9.358 1.00 87.56 102 ILE A CA 1
ATOM 758 C C . ILE A 1 102 ? -4.111 4.472 10.871 1.00 87.56 102 ILE A C 1
ATOM 760 O O . ILE A 1 102 ? -4.529 5.381 11.584 1.00 87.56 102 ILE A O 1
ATOM 764 N N . ILE A 1 103 ? -3.488 3.396 11.341 1.00 88.38 103 ILE A N 1
ATOM 765 C CA . ILE A 1 103 ? -3.111 3.227 12.741 1.00 88.38 103 ILE A CA 1
ATOM 766 C C . ILE A 1 103 ? -1.589 3.226 12.792 1.00 88.38 103 ILE A C 1
ATOM 768 O O . ILE A 1 103 ? -0.935 2.382 12.179 1.00 88.38 103 ILE A O 1
ATOM 772 N N . ASN A 1 104 ? -1.019 4.209 13.484 1.00 87.12 104 ASN A N 1
ATOM 773 C CA . ASN A 1 104 ? 0.418 4.258 13.699 1.00 87.12 104 ASN A CA 1
ATOM 774 C C . ASN A 1 104 ? 0.773 3.353 14.881 1.00 87.12 104 ASN A C 1
ATOM 776 O O . ASN A 1 104 ? 0.294 3.576 15.989 1.00 87.12 104 ASN A O 1
ATOM 780 N N . CYS A 1 105 ? 1.609 2.350 14.640 1.00 87.69 105 CYS A N 1
ATOM 781 C CA . CYS A 1 105 ? 2.043 1.416 15.670 1.00 87.69 105 CYS A CA 1
ATOM 782 C C . CYS A 1 105 ? 3.389 1.862 16.240 1.00 87.69 105 CYS A C 1
ATOM 784 O O . CYS A 1 105 ? 4.283 2.287 15.505 1.00 87.69 105 CYS A O 1
ATOM 786 N N . ASN A 1 106 ? 3.554 1.720 17.547 1.00 89.38 106 ASN A N 1
ATOM 787 C CA . ASN A 1 106 ? 4.821 1.900 18.240 1.00 89.38 106 ASN A CA 1
ATOM 788 C C . ASN A 1 106 ? 5.078 0.705 19.176 1.00 89.38 106 ASN A C 1
ATOM 790 O O . ASN A 1 106 ? 4.256 -0.199 19.284 1.00 89.38 106 ASN A O 1
ATOM 794 N N . GLN A 1 107 ? 6.232 0.678 19.843 1.00 91.31 107 GLN A N 1
ATOM 795 C CA . GLN A 1 107 ? 6.628 -0.439 20.715 1.00 91.31 107 GLN A CA 1
ATOM 796 C C . GLN A 1 107 ? 5.713 -0.666 21.936 1.00 91.31 107 GLN A C 1
ATOM 798 O O . GLN A 1 107 ? 5.787 -1.724 22.549 1.00 91.31 107 GLN A O 1
ATOM 803 N N . HIS A 1 108 ? 4.895 0.322 22.303 1.00 89.75 108 HIS A N 1
ATOM 804 C CA . HIS A 1 108 ? 3.921 0.260 23.395 1.00 89.75 108 HIS A CA 1
ATOM 805 C C . HIS A 1 108 ? 2.484 0.079 22.884 1.00 89.75 108 HIS A C 1
ATOM 807 O O . HIS A 1 108 ? 1.561 0.125 23.685 1.00 89.75 108 HIS A O 1
ATOM 813 N N . THR A 1 109 ? 2.278 -0.073 21.571 1.00 87.94 109 THR A N 1
ATOM 814 C CA . THR A 1 109 ? 0.961 -0.395 21.013 1.00 87.94 109 THR A CA 1
ATOM 815 C C . THR A 1 109 ? 0.626 -1.843 21.354 1.00 87.94 109 THR A C 1
ATOM 817 O O . THR A 1 109 ? 1.355 -2.758 20.961 1.00 87.94 109 THR A O 1
ATOM 820 N N . GLU A 1 110 ? -0.467 -2.050 22.079 1.00 86.44 110 GLU A N 1
ATOM 821 C CA . GLU A 1 110 ? -0.907 -3.370 22.530 1.00 86.44 110 GLU A CA 1
ATOM 822 C C . GLU A 1 110 ? -1.997 -3.938 21.609 1.00 86.44 110 GLU A C 1
ATOM 824 O O . GLU A 1 110 ? -2.704 -3.209 20.918 1.00 86.44 110 GLU A O 1
ATOM 829 N N . THR A 1 111 ? -2.176 -5.265 21.595 1.00 81.00 111 THR A N 1
ATOM 830 C CA . THR A 1 111 ? -3.242 -5.906 20.795 1.00 81.00 111 THR A CA 1
ATOM 831 C C . THR A 1 111 ? -4.643 -5.445 21.225 1.00 81.00 111 THR A C 1
ATOM 833 O O . THR A 1 111 ? -5.561 -5.398 20.407 1.00 81.00 111 THR A O 1
ATOM 836 N N . SER A 1 112 ? -4.800 -5.084 22.500 1.00 84.94 112 SER A N 1
ATOM 837 C CA . SER A 1 112 ? -6.006 -4.489 23.088 1.00 84.94 112 SER A CA 1
ATOM 838 C C . SER A 1 112 ? -6.394 -3.160 22.434 1.00 84.94 112 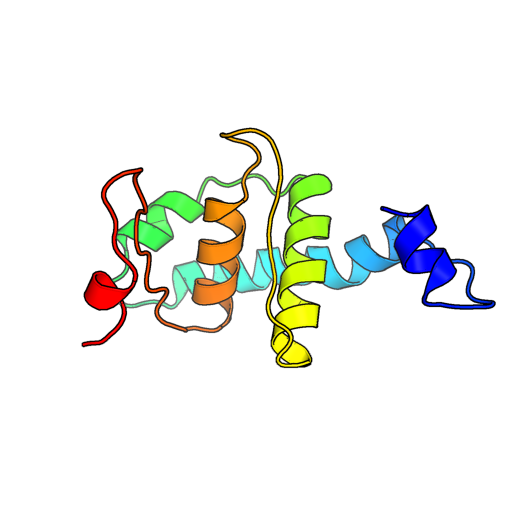SER A C 1
ATOM 840 O O . SER A 1 112 ? -7.587 -2.908 22.303 1.00 84.94 112 SER A O 1
ATOM 842 N N . ASP A 1 113 ? -5.437 -2.365 21.935 1.00 83.81 113 ASP A N 1
ATOM 843 C CA . ASP A 1 113 ? -5.715 -1.096 21.239 1.00 83.81 113 ASP A CA 1
ATOM 844 C C . ASP A 1 113 ? -6.480 -1.302 19.917 1.00 83.81 113 ASP A C 1
ATOM 846 O O . ASP A 1 113 ? -7.110 -0.378 19.401 1.00 83.81 113 ASP A O 1
ATOM 850 N N . PHE A 1 114 ? -6.434 -2.517 19.355 1.00 80.75 114 PHE A N 1
ATOM 851 C CA . PHE A 1 114 ? -7.134 -2.883 18.119 1.00 80.75 114 PHE A CA 1
ATOM 852 C C . PHE A 1 114 ? -8.485 -3.568 18.362 1.00 80.75 114 PHE A C 1
ATOM 854 O O . PHE A 1 114 ? -9.266 -3.714 17.421 1.00 80.75 114 PHE A O 1
ATOM 861 N N . LEU A 1 115 ? -8.753 -4.014 19.592 1.00 77.94 115 LEU A N 1
ATOM 862 C CA . LEU A 1 115 ? -10.003 -4.658 19.995 1.00 77.94 115 LEU A CA 1
ATOM 863 C C . LEU A 1 115 ? -10.905 -3.615 20.668 1.00 77.94 115 LEU A C 1
ATOM 865 O O . LEU A 1 115 ? -10.998 -3.559 21.893 1.00 77.94 115 LEU A O 1
ATOM 869 N N . GLY A 1 116 ? -11.547 -2.785 19.845 1.00 56.94 116 GLY A N 1
ATOM 870 C CA . GLY A 1 116 ? -12.595 -1.837 20.234 1.00 56.94 116 GLY A CA 1
ATOM 871 C C . GLY A 1 116 ? -13.873 -2.090 19.455 1.00 56.94 116 GLY A C 1
ATOM 872 O O . GLY A 1 116 ? -13.779 -2.150 18.208 1.00 56.94 116 GLY A O 1
#

pLDDT: mean 75.61, std 12.94, range [47.16, 93.06]

Foldseek 3Di:
DLVVVCVVVDPDPDPVCVLLVVQQPVLVVLLVVLLVPDDPPCNVLSVVLPPDDCDSLLSSLLSVVVVCVVVVHDDDDDDDPPSCNVVSQSSNCSSVVHDDDDDDDDPPDDPVVVVD

Secondary structure (DSSP, 8-state):
-HHHHHHHSTT----HHHHHHHHHSHHHHHHHHHHHT--GGGHHHHHHHTT----HHHHHHHHHHHHHHHTT------S-TTSSHHHHHHHHHHHTTPPPP-----TT--GGGG--

Mean predicted aligned error: 9.71 Å

InterPro domains:
  IPR027417 P-loop containing nucleoside triphosphate hydrolase [G3DSA:3.40.50.300] (43-116)
  IPR027417 P-loop containing nucleoside triphosphate hydrolase [SSF52540] (55-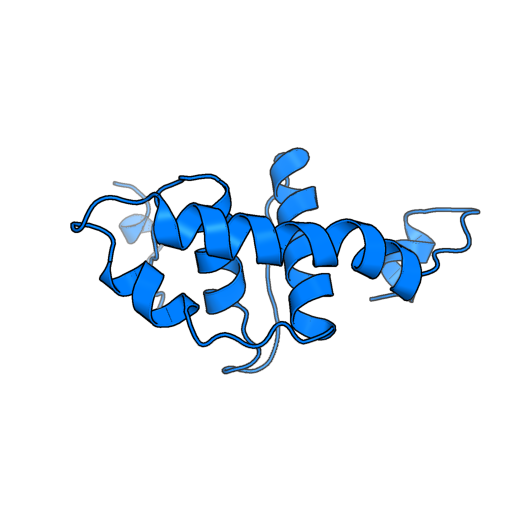116)

Organism: NCBI:txid63592